Protein AF-A0A6V7D518-F1 (afdb_monomer_lite)

pLDDT: mean 75.31, std 14.52, range [31.53, 94.31]

Secondary structure (DSSP, 8-state):
--TT-TTHHHHHHHHHHHGGGGGGEEEESGGGHHHH---TTSPPPPP-SEEEEEE---HHHHHHHHHHHHHTTEEE---TT--TTEEEEEEE-SS-EEEEEEEE-------

Foldseek 3Di:
DDPPQPLVVVVVVVCVLLPPQNVQKDKDDLSCVRVVDDDPPDDHRDDDQEIEIEGADAPVVVVVSVVSSVVSVWDWDDDPPDDPQKTKTWDDDPPDIGIYIYGYPRDDPDD

Organism: NCBI:txid83224

Structure (mmCIF, N/CA/C/O backbone):
data_AF-A0A6V7D518-F1
#
_entry.id   AF-A0A6V7D518-F1
#
loop_
_atom_site.group_PDB
_atom_site.id
_atom_site.type_symbol
_atom_site.label_atom_id
_atom_site.label_alt_id
_atom_site.label_comp_id
_atom_site.label_asym_id
_atom_site.label_entity_id
_atom_site.label_seq_id
_atom_site.pdbx_PDB_ins_code
_atom_site.Cartn_x
_atom_site.Cartn_y
_atom_site.Cartn_z
_atom_site.occupancy
_atom_site.B_iso_or_equiv
_atom_site.auth_seq_id
_atom_site.auth_comp_id
_atom_site.auth_asym_id
_atom_site.auth_atom_id
_atom_site.pdbx_PDB_model_num
ATOM 1 N N . MET A 1 1 ? 5.326 -7.732 -13.873 1.00 71.31 1 MET A N 1
ATOM 2 C CA . MET A 1 1 ? 6.065 -7.073 -12.783 1.00 71.31 1 MET A CA 1
ATOM 3 C C . MET A 1 1 ? 7.518 -6.953 -13.179 1.00 71.31 1 MET A C 1
ATOM 5 O O . MET A 1 1 ? 8.157 -7.972 -13.432 1.00 71.31 1 MET A O 1
ATOM 9 N N . ARG A 1 2 ? 8.014 -5.720 -13.262 1.00 78.00 2 ARG A N 1
ATOM 10 C CA . ARG A 1 2 ? 9.430 -5.448 -13.500 1.00 78.00 2 ARG A CA 1
ATOM 11 C C . ARG A 1 2 ? 10.234 -5.723 -12.228 1.00 78.00 2 ARG A C 1
ATOM 13 O O . ARG A 1 2 ? 9.839 -5.302 -11.145 1.00 78.00 2 ARG A O 1
ATOM 20 N N . SER A 1 3 ? 11.338 -6.455 -12.346 1.00 77.69 3 SER A N 1
ATOM 21 C CA . SER A 1 3 ? 12.189 -6.801 -11.196 1.00 77.69 3 SER A CA 1
ATOM 22 C C . SER A 1 3 ? 13.028 -5.622 -10.690 1.00 77.69 3 SER A C 1
ATOM 24 O O . SER A 1 3 ? 13.540 -5.681 -9.578 1.00 77.69 3 SER A O 1
ATOM 26 N N . ASP A 1 4 ? 13.163 -4.570 -11.497 1.00 86.06 4 ASP A N 1
ATOM 27 C CA . ASP A 1 4 ? 13.932 -3.351 -11.240 1.00 86.06 4 ASP A CA 1
ATOM 28 C C . ASP A 1 4 ? 13.057 -2.145 -10.852 1.00 86.06 4 ASP A C 1
ATOM 30 O O . ASP A 1 4 ? 13.547 -1.019 -10.819 1.00 86.06 4 ASP A O 1
ATOM 34 N N . ASP A 1 5 ? 11.771 -2.359 -10.552 1.00 89.62 5 ASP A N 1
ATOM 35 C CA . ASP A 1 5 ? 10.860 -1.278 -10.168 1.00 89.62 5 ASP A CA 1
ATOM 36 C C . ASP A 1 5 ? 11.314 -0.608 -8.849 1.00 89.62 5 ASP A C 1
ATOM 38 O O . ASP A 1 5 ? 11.303 -1.255 -7.790 1.00 89.62 5 ASP A O 1
ATOM 42 N N . PRO A 1 6 ? 11.673 0.693 -8.871 1.00 91.31 6 PRO A N 1
ATOM 43 C CA . PRO A 1 6 ? 12.144 1.406 -7.685 1.00 91.31 6 PRO A CA 1
ATOM 44 C C . PRO A 1 6 ? 11.060 1.578 -6.610 1.00 91.31 6 PRO A C 1
ATOM 46 O O . PRO A 1 6 ? 11.386 1.902 -5.466 1.00 91.31 6 PRO A O 1
ATOM 49 N N . ASN A 1 7 ? 9.784 1.361 -6.945 1.00 91.94 7 ASN A N 1
ATOM 50 C CA . ASN A 1 7 ? 8.652 1.588 -6.049 1.00 91.94 7 ASN A CA 1
ATOM 51 C C . ASN A 1 7 ? 8.257 0.340 -5.241 1.00 91.94 7 ASN A C 1
ATOM 53 O O . ASN A 1 7 ? 7.606 0.466 -4.201 1.00 91.94 7 ASN A O 1
ATOM 57 N N . VAL A 1 8 ? 8.699 -0.863 -5.637 1.00 91.12 8 VAL A N 1
ATOM 58 C CA 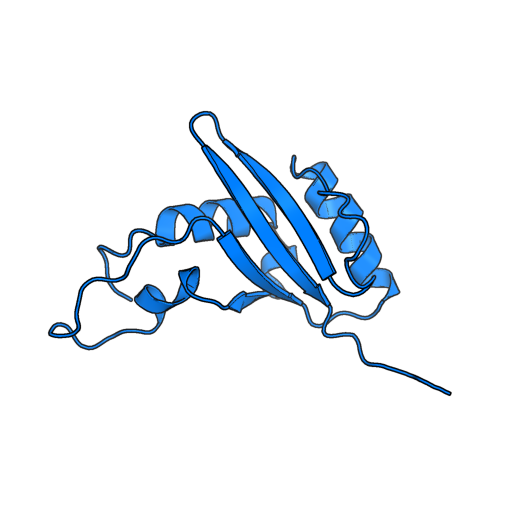. VAL A 1 8 ? 8.377 -2.122 -4.930 1.00 91.12 8 VAL A CA 1
ATOM 59 C C . VAL A 1 8 ? 8.793 -2.095 -3.452 1.00 91.12 8 VAL A C 1
ATOM 61 O O . VAL A 1 8 ? 7.964 -2.433 -2.603 1.00 91.12 8 VAL A O 1
ATOM 64 N N . PRO A 1 9 ? 10.005 -1.640 -3.073 1.00 88.69 9 PRO A N 1
ATOM 65 C CA . PRO A 1 9 ? 10.376 -1.538 -1.661 1.00 88.69 9 PRO A CA 1
ATOM 66 C C . PRO A 1 9 ? 9.491 -0.571 -0.866 1.00 88.69 9 PRO A C 1
ATOM 68 O O . PRO A 1 9 ? 9.376 -0.700 0.352 1.00 88.69 9 PRO A O 1
ATOM 71 N N . HIS A 1 10 ? 8.891 0.422 -1.526 1.00 85.25 10 HIS A N 1
ATOM 72 C CA . HIS A 1 10 ? 7.959 1.341 -0.885 1.00 85.25 10 HIS A CA 1
ATOM 73 C C . HIS A 1 10 ? 6.606 0.658 -0.659 1.00 85.25 10 HIS A C 1
ATOM 75 O O . HIS A 1 10 ? 6.142 0.601 0.481 1.00 85.25 10 HIS A O 1
ATOM 81 N N . LEU A 1 11 ? 6.039 0.043 -1.699 1.00 89.75 11 LEU A N 1
ATOM 82 C CA . LEU A 1 11 ? 4.790 -0.715 -1.606 1.00 89.75 11 LEU A CA 1
ATOM 83 C C . LEU A 1 11 ? 4.847 -1.797 -0.522 1.00 89.75 11 LEU A C 1
ATOM 85 O O . LEU A 1 11 ? 3.906 -1.929 0.253 1.00 89.75 11 LEU A O 1
ATOM 89 N N . LEU A 1 12 ? 5.967 -2.517 -0.401 1.00 89.50 12 LEU A N 1
ATOM 90 C CA . LEU A 1 12 ? 6.146 -3.543 0.631 1.00 89.50 12 LEU A CA 1
ATOM 91 C C . LEU A 1 12 ? 6.158 -2.969 2.052 1.00 89.50 12 LEU A C 1
ATOM 93 O O . LEU A 1 12 ? 5.596 -3.583 2.954 1.00 89.50 12 LEU A O 1
ATOM 97 N N . VAL A 1 13 ? 6.773 -1.802 2.275 1.00 84.75 13 VAL A N 1
ATOM 98 C CA . VAL A 1 13 ? 6.753 -1.150 3.597 1.00 84.75 13 VAL A CA 1
ATOM 99 C C . VAL A 1 13 ? 5.326 -0.782 3.990 1.00 84.75 13 VAL A C 1
ATOM 101 O O . VAL A 1 13 ? 4.915 -1.077 5.110 1.00 84.75 13 VAL A O 1
ATOM 104 N N . ILE A 1 14 ? 4.562 -0.199 3.064 1.00 83.50 14 ILE A N 1
ATOM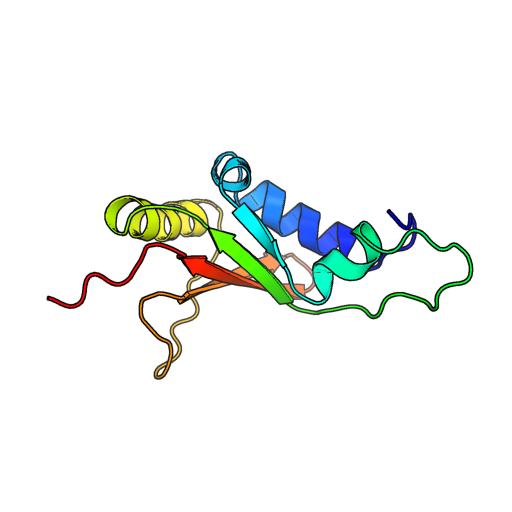 105 C CA . ILE A 1 14 ? 3.168 0.172 3.317 1.00 83.50 14 ILE A CA 1
ATOM 106 C C . ILE A 1 14 ? 2.298 -1.073 3.518 1.00 83.50 14 ILE A C 1
ATOM 108 O O . ILE A 1 14 ? 1.561 -1.138 4.495 1.00 83.50 14 ILE A O 1
ATOM 112 N N . ALA A 1 15 ? 2.416 -2.086 2.656 1.00 88.12 15 ALA A N 1
ATOM 113 C CA . ALA A 1 15 ? 1.655 -3.330 2.769 1.00 88.12 15 ALA A CA 1
ATOM 114 C C . ALA A 1 15 ? 1.917 -4.054 4.100 1.00 88.12 15 ALA A C 1
ATOM 116 O O . ALA A 1 15 ? 0.972 -4.440 4.785 1.00 88.12 15 ALA A O 1
ATOM 117 N N . ASN A 1 16 ? 3.185 -4.170 4.510 1.00 85.19 16 ASN A N 1
ATOM 118 C CA . ASN A 1 16 ? 3.547 -4.792 5.786 1.00 85.19 16 ASN A CA 1
ATOM 119 C C . ASN A 1 16 ? 2.971 -4.028 6.978 1.00 85.19 16 ASN A C 1
ATOM 121 O O . ASN A 1 16 ? 2.468 -4.637 7.916 1.00 85.19 16 ASN A O 1
ATOM 125 N N . ALA A 1 17 ? 3.030 -2.700 6.935 1.00 78.06 17 ALA A N 1
ATOM 126 C CA . ALA A 1 17 ? 2.560 -1.874 8.031 1.00 78.06 17 ALA A CA 1
ATOM 127 C C . ALA A 1 17 ? 1.015 -1.756 8.054 1.00 78.06 17 ALA A C 1
ATOM 129 O O . ALA A 1 17 ? 0.435 -1.515 9.106 1.00 78.06 17 ALA A O 1
ATOM 130 N N . LEU A 1 18 ? 0.319 -2.011 6.938 1.00 78.56 18 LEU A N 1
ATOM 131 C CA . LEU A 1 18 ? -1.140 -2.200 6.915 1.00 78.56 18 LEU A CA 1
ATOM 132 C C . LEU A 1 18 ? -1.573 -3.560 7.495 1.00 78.56 18 LEU A C 1
ATOM 134 O O . LEU A 1 18 ? -2.683 -3.676 8.022 1.00 78.56 18 LEU A O 1
ATOM 138 N N . GLY A 1 19 ? -0.719 -4.585 7.421 1.00 82.31 19 GLY A N 1
ATOM 139 C CA . GLY A 1 19 ? -1.013 -5.927 7.931 1.00 82.31 19 GLY A CA 1
ATOM 140 C C . GLY A 1 19 ? -2.256 -6.540 7.274 1.00 82.31 19 GLY A C 1
ATOM 141 O O . GLY A 1 19 ? -2.431 -6.448 6.061 1.00 82.31 19 GLY A O 1
ATOM 142 N N . GLU A 1 20 ? -3.153 -7.124 8.076 1.00 82.62 20 GLU A N 1
ATOM 143 C CA . GLU A 1 20 ? -4.421 -7.725 7.610 1.00 82.62 20 GLU A CA 1
ATOM 144 C C . GLU A 1 20 ? -5.301 -6.745 6.817 1.00 82.62 20 GLU A C 1
ATOM 146 O O . GLU A 1 20 ? -6.063 -7.153 5.945 1.00 82.62 20 GLU A O 1
ATOM 151 N N . LEU A 1 21 ? -5.175 -5.433 7.058 1.00 78.31 21 LEU A N 1
ATOM 152 C CA . LEU A 1 21 ? -5.940 -4.436 6.309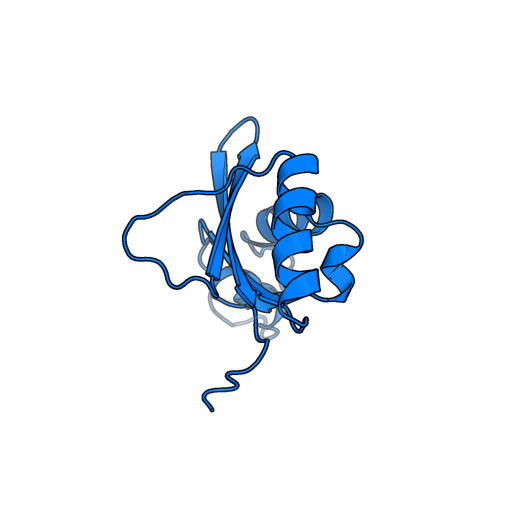 1.00 78.31 21 LEU A CA 1
ATOM 153 C C . LEU A 1 21 ? -5.584 -4.434 4.816 1.00 78.31 21 LEU A C 1
ATOM 155 O O . LEU A 1 21 ? -6.406 -4.020 3.999 1.00 78.31 21 LEU A O 1
ATOM 159 N N . CYS A 1 22 ? -4.394 -4.919 4.450 1.00 85.94 22 CYS A N 1
ATOM 160 C CA . CYS A 1 22 ? -3.961 -5.006 3.063 1.00 85.94 22 CYS A CA 1
ATOM 161 C C . CYS A 1 22 ? -4.924 -5.844 2.194 1.00 85.94 22 CYS A C 1
ATOM 163 O O . CYS A 1 22 ? -5.013 -5.593 0.997 1.00 85.94 22 CYS A O 1
ATOM 165 N N . GLU A 1 23 ? -5.702 -6.768 2.776 1.00 86.06 23 GLU A N 1
ATOM 166 C CA . GLU A 1 23 ? -6.721 -7.558 2.059 1.00 86.06 23 GLU A CA 1
ATOM 167 C C . GLU A 1 23 ? -7.902 -6.720 1.539 1.00 86.06 23 GLU A C 1
ATOM 169 O O . GLU A 1 23 ? -8.623 -7.136 0.631 1.00 86.06 23 GLU A O 1
ATOM 174 N N . HIS A 1 24 ? -8.111 -5.528 2.100 1.00 84.12 24 HIS A N 1
ATOM 175 C CA . HIS A 1 24 ? -9.185 -4.608 1.716 1.00 84.12 24 HIS A CA 1
ATOM 176 C C . HIS A 1 24 ? -8.690 -3.405 0.908 1.00 84.12 24 HIS A C 1
ATOM 178 O O . HIS A 1 24 ? -9.486 -2.525 0.566 1.00 84.12 24 HIS A O 1
ATOM 184 N N . ILE A 1 25 ? -7.387 -3.355 0.631 1.00 86.31 25 ILE A N 1
ATOM 185 C CA . ILE A 1 25 ? -6.707 -2.220 0.020 1.00 86.31 25 ILE A CA 1
ATOM 186 C C . ILE A 1 25 ? -6.382 -2.532 -1.436 1.00 86.31 25 ILE A C 1
ATOM 188 O O . ILE A 1 25 ? -5.884 -3.603 -1.772 1.00 86.31 25 ILE A O 1
ATOM 192 N N . VAL A 1 26 ? -6.614 -1.549 -2.300 1.00 91.00 26 VAL A N 1
ATOM 193 C CA . VAL A 1 26 ? -6.094 -1.542 -3.666 1.00 91.00 26 VAL A CA 1
ATOM 194 C C . VAL A 1 26 ? -5.103 -0.396 -3.783 1.00 91.00 26 VAL A C 1
ATOM 196 O O . VAL A 1 26 ? -5.483 0.763 -3.622 1.00 91.00 26 VAL A O 1
ATOM 199 N N . PHE A 1 27 ? -3.842 -0.718 -4.067 1.00 92.19 27 PHE A N 1
ATOM 200 C CA . PHE A 1 27 ? -2.817 0.279 -4.366 1.00 92.19 27 PHE A CA 1
ATOM 201 C C . PHE A 1 27 ? -3.012 0.847 -5.773 1.00 92.19 27 PHE A C 1
ATOM 203 O O . PHE A 1 27 ? -3.300 0.112 -6.720 1.00 92.19 27 PHE A O 1
ATOM 210 N N . LEU A 1 28 ? -2.844 2.156 -5.898 1.00 92.00 28 LEU A N 1
ATOM 211 C CA . LEU A 1 28 ? -3.035 2.949 -7.104 1.00 92.00 28 LEU A CA 1
ATOM 212 C C . LEU A 1 28 ? -1.842 3.903 -7.298 1.00 92.00 28 LEU A C 1
ATOM 214 O O . LEU A 1 28 ? -0.859 3.876 -6.557 1.00 92.00 28 LEU A O 1
ATOM 218 N N . GLY A 1 29 ? -1.937 4.754 -8.319 1.00 89.25 29 GLY A N 1
ATOM 219 C CA . GLY A 1 29 ? -0.979 5.831 -8.556 1.00 89.25 29 GLY A CA 1
ATOM 220 C C . GLY A 1 29 ? 0.296 5.383 -9.268 1.00 89.25 29 GLY A C 1
ATOM 221 O O . GLY A 1 29 ? 0.382 4.298 -9.847 1.00 89.25 29 GLY A O 1
ATOM 222 N N . GLY A 1 30 ? 1.306 6.254 -9.250 1.00 91.19 30 GLY A N 1
ATOM 223 C CA . GLY A 1 30 ? 2.583 5.992 -9.921 1.00 91.19 30 GLY A CA 1
ATOM 224 C C . GLY A 1 30 ? 3.367 4.831 -9.299 1.00 91.19 30 GLY A C 1
ATOM 225 O O . GLY A 1 30 ? 4.087 4.133 -10.011 1.00 91.19 30 GLY A O 1
ATOM 226 N N . ALA A 1 31 ? 3.161 4.574 -8.003 1.00 92.25 31 ALA A N 1
ATOM 227 C CA . ALA A 1 31 ? 3.860 3.532 -7.259 1.00 92.25 31 ALA A CA 1
ATOM 228 C C . ALA A 1 31 ? 3.607 2.118 -7.808 1.00 92.25 31 ALA A C 1
ATOM 230 O O . ALA A 1 31 ? 4.483 1.265 -7.708 1.00 92.25 31 ALA A O 1
ATOM 231 N N . VAL A 1 32 ? 2.436 1.856 -8.404 1.00 94.31 32 VAL A N 1
ATOM 232 C CA . VAL A 1 32 ? 2.075 0.520 -8.919 1.00 94.31 32 VAL A CA 1
ATOM 233 C C . VAL A 1 32 ? 2.403 0.314 -10.396 1.00 94.31 32 VAL A C 1
ATOM 235 O O . VAL A 1 32 ? 2.222 -0.789 -10.913 1.00 94.31 32 VAL A O 1
ATOM 238 N N . VAL A 1 33 ? 2.886 1.342 -11.102 1.00 92.88 33 VAL A N 1
ATOM 239 C CA . VAL A 1 33 ? 3.084 1.282 -12.560 1.00 92.88 33 VAL A CA 1
ATOM 240 C C . VAL A 1 33 ? 4.019 0.136 -12.957 1.00 92.88 33 VAL A C 1
ATOM 242 O O . VAL A 1 33 ? 3.689 -0.617 -13.872 1.00 92.88 33 VAL A O 1
ATOM 245 N N . GLY A 1 34 ? 5.134 -0.079 -12.253 1.00 91.19 34 GLY A N 1
ATOM 246 C CA . GLY A 1 34 ? 6.063 -1.168 -12.585 1.00 91.19 34 GLY A CA 1
ATOM 247 C C . GLY A 1 34 ? 5.569 -2.573 -12.230 1.00 91.19 34 GLY A C 1
ATOM 248 O O . GLY A 1 34 ? 6.076 -3.562 -12.775 1.00 91.19 34 GLY A O 1
ATOM 249 N N . LEU A 1 35 ? 4.510 -2.692 -11.421 1.00 91.44 35 LEU A N 1
ATOM 250 C CA . LEU A 1 35 ? 3.793 -3.956 -11.247 1.00 91.44 35 LEU A CA 1
ATOM 251 C C . LEU A 1 35 ? 2.991 -4.321 -12.504 1.00 91.44 35 LEU A C 1
ATOM 253 O O . LEU A 1 35 ? 2.971 -5.493 -12.897 1.00 91.44 35 LEU A O 1
ATOM 257 N N . LEU A 1 36 ? 2.369 -3.315 -13.131 1.00 91.19 36 LEU A N 1
ATOM 258 C CA . LEU A 1 36 ? 1.432 -3.457 -14.250 1.00 91.19 36 LEU A CA 1
ATOM 259 C C . LEU A 1 36 ? 2.124 -3.489 -15.620 1.00 91.19 36 LEU A C 1
ATOM 261 O O . LEU A 1 36 ? 1.662 -4.178 -16.531 1.00 91.19 36 LEU A O 1
ATOM 265 N N . VAL A 1 37 ? 3.242 -2.777 -15.775 1.00 90.00 37 VAL A N 1
ATOM 266 C CA . VAL A 1 37 ? 4.028 -2.789 -17.015 1.00 90.00 37 VAL A CA 1
ATOM 267 C C . VAL A 1 37 ? 4.689 -4.160 -17.194 1.00 90.00 37 VAL A C 1
ATOM 269 O O . VAL A 1 37 ? 5.418 -4.652 -16.327 1.00 90.00 37 VAL A O 1
ATOM 272 N N . SER A 1 38 ? 4.417 -4.788 -18.338 1.00 85.12 38 SER A N 1
ATOM 273 C CA . SER A 1 38 ? 4.921 -6.120 -18.704 1.00 85.12 38 SER A CA 1
ATOM 274 C C . SER A 1 38 ? 5.753 -6.135 -19.987 1.00 85.12 38 SER A C 1
ATOM 276 O O . SER A 1 38 ? 6.440 -7.122 -20.236 1.00 85.12 38 SER A O 1
ATOM 278 N N . ASP A 1 39 ? 5.734 -5.052 -20.768 1.00 89.38 39 ASP A N 1
ATOM 279 C CA . ASP A 1 39 ? 6.569 -4.916 -21.959 1.00 89.38 39 ASP A CA 1
ATOM 280 C C . ASP A 1 39 ? 8.044 -4.720 -21.555 1.00 89.38 39 ASP A C 1
ATOM 282 O O . ASP A 1 39 ? 8.371 -3.710 -20.920 1.00 89.38 39 ASP A O 1
ATOM 286 N N . PRO A 1 40 ? 8.955 -5.646 -21.911 1.00 82.19 40 PRO A N 1
ATOM 287 C CA . PRO A 1 40 ? 10.370 -5.520 -21.581 1.00 82.19 40 PRO A CA 1
ATOM 288 C C . PRO A 1 40 ? 11.036 -4.300 -22.234 1.00 82.19 40 PRO A C 1
ATOM 290 O O . PRO A 1 40 ? 12.005 -3.789 -21.672 1.00 82.19 40 PRO A O 1
ATOM 293 N N . LEU A 1 41 ? 10.513 -3.814 -23.367 1.00 88.25 41 LEU A N 1
ATOM 294 C CA . LEU A 1 41 ? 11.035 -2.658 -24.104 1.00 88.25 41 LEU A CA 1
ATOM 295 C C . LEU A 1 41 ? 10.453 -1.319 -23.636 1.00 88.25 41 LEU A C 1
ATOM 297 O O . LEU A 1 41 ? 10.909 -0.271 -24.094 1.00 88.25 41 LEU A O 1
ATOM 301 N N . ALA A 1 42 ? 9.470 -1.331 -22.731 1.00 87.69 42 ALA A N 1
ATOM 302 C CA . ALA A 1 42 ? 8.963 -0.103 -22.135 1.00 87.69 42 ALA A CA 1
ATOM 303 C C . ALA A 1 42 ? 10.061 0.622 -21.339 1.00 87.69 42 ALA A C 1
ATOM 305 O O . ALA A 1 42 ? 10.952 -0.014 -20.766 1.00 87.69 42 ALA A O 1
ATOM 306 N N . GLU A 1 43 ? 9.957 1.951 -21.293 1.00 87.38 43 GLU A N 1
ATOM 307 C CA . GLU A 1 43 ? 10.856 2.831 -20.544 1.00 87.38 43 GLU A CA 1
ATOM 308 C C . GLU A 1 43 ? 10.909 2.474 -19.046 1.00 87.38 43 GLU A C 1
ATOM 310 O O . GLU A 1 43 ? 10.021 1.804 -18.502 1.00 87.38 43 GLU A O 1
ATOM 315 N N . SER A 1 44 ? 11.974 2.915 -18.370 1.00 86.12 44 SER A N 1
ATOM 316 C CA . SER A 1 44 ? 12.127 2.725 -16.932 1.00 86.12 44 SER A CA 1
ATOM 317 C C . SER A 1 44 ? 11.011 3.419 -16.148 1.00 86.12 44 SER A C 1
ATOM 319 O O . SER A 1 44 ? 10.522 4.497 -16.488 1.00 86.12 44 SER A O 1
ATOM 321 N N . VAL A 1 45 ? 10.602 2.780 -15.055 1.00 90.25 45 VAL A N 1
ATOM 322 C CA . VAL A 1 45 ? 9.565 3.312 -14.171 1.00 90.25 45 VAL A CA 1
ATOM 323 C C . VAL A 1 45 ? 10.182 4.385 -13.281 1.00 90.25 45 VAL A C 1
ATOM 325 O O . VAL A 1 45 ? 11.189 4.155 -12.611 1.00 90.25 45 VAL A O 1
ATOM 328 N N . ARG A 1 46 ? 9.572 5.572 -13.255 1.00 90.44 46 ARG A N 1
ATOM 329 C CA . ARG A 1 46 ? 9.994 6.664 -12.372 1.00 90.44 46 ARG A CA 1
ATOM 330 C C . ARG A 1 46 ? 9.711 6.307 -10.908 1.00 90.44 46 ARG A C 1
ATOM 332 O O . ARG A 1 46 ? 8.631 5.813 -10.587 1.00 90.44 46 ARG A O 1
ATOM 339 N N . ALA A 1 47 ? 10.633 6.653 -10.013 1.00 89.25 47 ALA A N 1
ATOM 340 C CA . ALA A 1 47 ? 10.382 6.593 -8.576 1.00 89.25 47 ALA A CA 1
ATOM 341 C C . ALA A 1 47 ? 9.271 7.577 -8.149 1.00 89.25 47 ALA A C 1
ATOM 343 O O . ALA A 1 47 ? 9.185 8.699 -8.666 1.00 89.25 47 ALA A O 1
ATOM 344 N N . THR A 1 48 ? 8.442 7.168 -7.189 1.00 89.19 48 THR A N 1
ATOM 345 C CA . THR A 1 48 ? 7.467 8.018 -6.491 1.00 89.19 48 THR A CA 1
ATOM 346 C C . THR A 1 48 ? 7.753 8.049 -4.992 1.00 89.19 48 THR A C 1
ATOM 348 O O . THR A 1 48 ? 8.311 7.110 -4.418 1.00 89.19 48 THR A O 1
ATOM 351 N N . TYR A 1 49 ? 7.402 9.164 -4.354 1.00 82.44 49 TYR A N 1
ATOM 352 C CA . TYR A 1 49 ? 7.635 9.379 -2.921 1.00 82.44 49 TYR A CA 1
ATOM 353 C C . TYR A 1 49 ? 6.405 9.064 -2.064 1.00 82.44 49 TYR A C 1
ATOM 355 O O . TYR A 1 49 ? 6.504 9.011 -0.840 1.00 82.44 49 TYR A O 1
ATOM 363 N N . ASP A 1 50 ? 5.283 8.804 -2.723 1.00 84.19 50 ASP A N 1
ATOM 364 C CA . ASP A 1 50 ? 3.964 8.533 -2.188 1.00 84.19 50 ASP A CA 1
ATOM 365 C C . ASP A 1 50 ? 3.379 7.234 -2.767 1.00 84.19 50 ASP A C 1
ATOM 367 O O . ASP A 1 50 ? 3.737 6.789 -3.866 1.00 84.19 50 ASP A O 1
ATOM 371 N N . VAL A 1 51 ? 2.494 6.613 -1.985 1.00 87.12 51 VAL A N 1
ATOM 372 C CA . VAL A 1 51 ? 1.658 5.473 -2.377 1.00 87.12 51 VAL A CA 1
ATOM 373 C C . VAL A 1 51 ? 0.196 5.884 -2.250 1.00 87.12 51 VAL A C 1
ATOM 375 O O . VAL A 1 51 ? -0.249 6.254 -1.168 1.00 87.12 51 VAL A O 1
ATOM 378 N N . ASP A 1 52 ? -0.565 5.768 -3.332 1.00 88.75 52 ASP A N 1
ATOM 379 C CA . ASP A 1 52 ? -2.012 5.951 -3.285 1.00 88.75 52 ASP A CA 1
ATOM 380 C C . ASP A 1 52 ? -2.694 4.610 -3.031 1.00 88.75 52 ASP A C 1
ATOM 382 O O . ASP A 1 52 ? -2.305 3.573 -3.575 1.00 88.75 52 ASP A O 1
ATOM 386 N N . ALA A 1 53 ? -3.746 4.618 -2.228 1.00 88.38 53 ALA A N 1
ATOM 387 C CA . ALA A 1 53 ? -4.531 3.441 -1.927 1.00 88.38 53 ALA A CA 1
ATOM 388 C C . ALA A 1 53 ? -6.012 3.790 -1.811 1.00 88.38 53 ALA A C 1
ATOM 390 O O . ALA A 1 53 ? -6.402 4.847 -1.315 1.00 88.38 53 ALA A O 1
ATOM 391 N N . VAL A 1 54 ? -6.863 2.861 -2.227 1.00 87.38 54 VAL A N 1
ATOM 392 C CA . VAL A 1 54 ? -8.297 2.918 -1.953 1.00 87.38 54 VAL A CA 1
ATOM 393 C C . VAL A 1 54 ? -8.713 1.736 -1.108 1.00 87.38 54 VAL A C 1
ATOM 395 O O . VAL A 1 54 ? -8.192 0.631 -1.251 1.00 87.38 54 VAL A O 1
ATOM 398 N N . VAL A 1 55 ? -9.687 1.973 -0.240 1.00 83.75 55 VAL A N 1
ATOM 399 C CA . VAL A 1 55 ? -10.273 0.938 0.603 1.00 83.75 55 VAL A CA 1
ATOM 400 C C . VAL A 1 55 ? -11.784 0.939 0.434 1.00 83.75 55 VAL A C 1
ATOM 402 O O . VAL A 1 55 ? -12.426 1.990 0.473 1.00 83.75 55 VAL A O 1
ATOM 405 N N . ASN A 1 56 ? -12.373 -0.238 0.240 1.00 81.19 56 ASN A N 1
ATOM 406 C CA . ASN A 1 56 ? -13.823 -0.380 0.138 1.00 81.19 56 ASN A CA 1
ATOM 407 C C . ASN A 1 56 ? -14.408 -0.868 1.469 1.00 81.19 56 ASN A C 1
ATOM 409 O O . ASN A 1 56 ? -14.655 -2.058 1.654 1.00 81.19 56 ASN A O 1
ATOM 413 N N . LEU A 1 57 ? -14.595 0.063 2.406 1.00 76.56 57 LEU A N 1
ATOM 414 C CA . LEU A 1 57 ? -15.215 -0.184 3.709 1.00 76.56 57 LEU A CA 1
ATOM 415 C C . LEU A 1 57 ? -16.353 0.808 3.969 1.00 76.56 57 LEU A C 1
ATOM 417 O O . LEU A 1 57 ? -16.407 1.891 3.384 1.00 76.56 57 LEU A O 1
ATOM 421 N N . ASP A 1 58 ? -17.247 0.445 4.888 1.00 76.00 58 ASP A N 1
ATOM 422 C CA . ASP A 1 58 ? -18.194 1.389 5.474 1.00 76.00 58 ASP A CA 1
ATOM 423 C C . ASP A 1 58 ? -17.473 2.419 6.368 1.00 76.00 58 ASP A C 1
ATOM 425 O O . ASP A 1 58 ? -16.320 2.256 6.775 1.00 76.00 58 ASP A O 1
ATOM 429 N N . TRP A 1 59 ? -18.156 3.523 6.673 1.00 70.88 59 TRP A N 1
ATOM 430 C CA . TRP A 1 59 ? -17.554 4.645 7.396 1.00 70.88 59 TRP A CA 1
ATOM 431 C C . TRP A 1 59 ? -17.073 4.282 8.812 1.00 70.88 59 TRP A C 1
ATOM 433 O O . TRP A 1 59 ? -16.046 4.783 9.273 1.00 70.88 59 TRP A O 1
ATOM 443 N N . SER A 1 60 ? -17.793 3.395 9.504 1.00 73.94 60 SER A N 1
ATOM 444 C CA . SER A 1 60 ? -17.426 2.923 10.84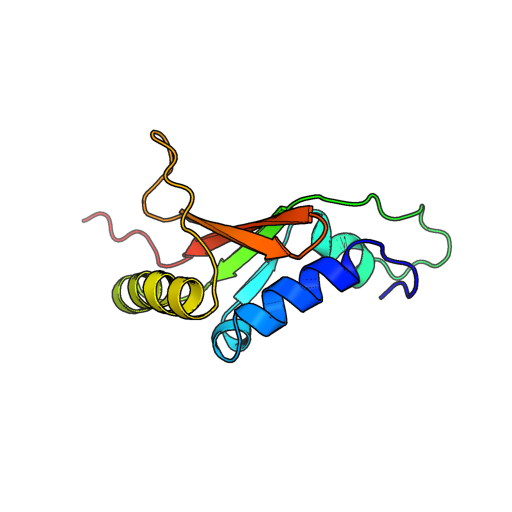4 1.00 73.94 60 SER A CA 1
ATOM 445 C C . SER A 1 60 ? -16.121 2.124 10.824 1.00 73.94 60 SER A C 1
ATOM 447 O O . SER A 1 60 ? -15.255 2.373 11.663 1.00 73.94 60 SER A O 1
ATOM 449 N N . ARG A 1 61 ? -15.927 1.224 9.848 1.00 73.69 61 ARG A N 1
ATOM 450 C CA . ARG A 1 61 ? -14.659 0.495 9.688 1.00 73.69 61 ARG A CA 1
ATOM 451 C C . ARG A 1 61 ? -13.551 1.384 9.137 1.00 73.69 61 ARG A C 1
ATOM 453 O O . ARG A 1 61 ? -12.413 1.232 9.565 1.00 73.69 61 ARG A O 1
ATOM 460 N N . PHE A 1 62 ? -13.868 2.349 8.271 1.00 72.06 62 PHE A N 1
ATOM 461 C CA . PHE A 1 62 ? -12.895 3.328 7.774 1.00 72.06 62 PHE A CA 1
ATOM 462 C C . PHE A 1 62 ? -12.260 4.143 8.911 1.00 72.06 62 PHE A C 1
ATOM 464 O O . PHE A 1 62 ? -11.051 4.333 8.930 1.00 72.06 62 PHE A O 1
ATOM 471 N 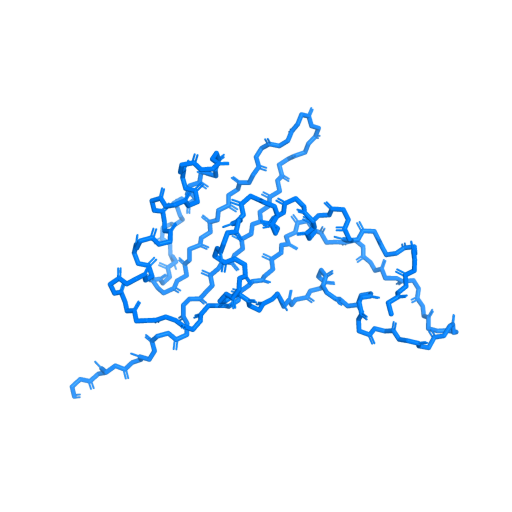N . ARG A 1 63 ? -13.032 4.552 9.927 1.00 71.25 63 ARG A N 1
ATOM 472 C CA . ARG A 1 63 ? -12.466 5.185 11.137 1.00 71.25 63 ARG A CA 1
ATOM 473 C C . ARG A 1 63 ? -11.620 4.226 11.981 1.00 71.25 63 ARG A C 1
ATOM 475 O O . ARG A 1 63 ? -10.700 4.669 12.656 1.00 71.25 63 ARG A O 1
ATOM 482 N N . GLY A 1 64 ? -11.900 2.924 11.921 1.00 74.81 64 GLY A N 1
ATOM 483 C CA . GLY A 1 64 ? -11.064 1.889 12.532 1.00 74.81 64 GLY A CA 1
ATOM 484 C C . GLY A 1 64 ? -9.709 1.714 11.841 1.00 74.81 64 GLY A C 1
ATOM 485 O O . GLY A 1 64 ? -8.745 1.338 12.507 1.00 74.81 64 GLY A O 1
ATOM 486 N N . ILE A 1 65 ? -9.613 2.031 10.540 1.00 73.94 65 ILE A N 1
ATOM 487 C CA . ILE A 1 65 ? -8.336 2.039 9.816 1.00 73.94 65 ILE A CA 1
ATOM 488 C C . ILE A 1 65 ? -7.379 2.992 10.505 1.00 73.94 65 ILE A C 1
ATOM 490 O O . ILE A 1 65 ? -6.297 2.562 10.862 1.00 73.94 65 ILE A O 1
ATOM 494 N N . GLU A 1 66 ? -7.798 4.231 10.760 1.00 71.75 66 GLU A N 1
ATOM 495 C CA . GLU A 1 66 ? -6.969 5.263 11.389 1.00 71.75 66 GLU A CA 1
ATOM 496 C C . GLU A 1 66 ? -6.272 4.766 12.662 1.00 71.75 66 GLU A C 1
ATOM 498 O O . GLU A 1 66 ? -5.046 4.756 12.723 1.00 71.75 66 GLU A O 1
ATOM 503 N N . ALA A 1 67 ? -7.036 4.226 13.615 1.00 74.62 67 ALA A N 1
ATOM 504 C CA . ALA A 1 67 ? -6.479 3.675 14.850 1.00 74.62 67 ALA A CA 1
ATOM 505 C C . ALA A 1 67 ? -5.535 2.483 14.599 1.00 74.62 67 ALA A C 1
ATOM 507 O O . ALA A 1 67 ? -4.552 2.286 15.319 1.00 74.62 67 ALA A O 1
ATOM 508 N N . ARG A 1 68 ? -5.819 1.668 13.574 1.00 73.88 68 ARG A N 1
ATOM 509 C CA . ARG A 1 68 ? -4.973 0.530 13.206 1.00 73.88 68 ARG A CA 1
ATOM 510 C C . ARG A 1 68 ? -3.652 0.998 12.603 1.00 73.88 68 ARG A C 1
ATOM 512 O O . ARG A 1 68 ? -2.620 0.525 13.063 1.00 73.88 68 ARG A O 1
ATOM 519 N N . VAL A 1 69 ? -3.652 1.903 11.627 1.00 70.75 69 VAL A N 1
ATOM 520 C CA . VAL A 1 69 ? -2.402 2.430 11.051 1.00 70.75 69 VAL A CA 1
ATOM 521 C C . VAL A 1 69 ? -1.600 3.200 12.104 1.00 70.75 69 VAL A C 1
ATOM 523 O O . VAL A 1 69 ? -0.395 2.995 12.202 1.00 70.75 69 VAL A O 1
ATOM 526 N N . GLU A 1 70 ? -2.243 3.963 12.991 1.00 73.88 70 GLU A N 1
ATOM 527 C CA . GLU A 1 70 ? -1.557 4.584 14.137 1.00 73.88 70 GLU A CA 1
ATOM 528 C C . GLU A 1 70 ? -0.861 3.548 15.034 1.00 73.88 70 GLU A C 1
ATOM 530 O O . GLU A 1 70 ? 0.312 3.709 15.376 1.00 73.88 70 GLU A O 1
ATOM 535 N N . SER A 1 71 ? -1.524 2.426 15.343 1.00 71.25 71 SER A N 1
ATOM 536 C CA . SER A 1 71 ? -0.917 1.330 16.121 1.00 71.25 71 SER A CA 1
ATOM 537 C C . SER A 1 71 ? 0.297 0.675 15.446 1.00 71.25 71 SER A C 1
ATOM 539 O O . SER A 1 71 ? 1.106 0.040 16.118 1.00 71.25 71 SER A O 1
ATOM 541 N N . GLN A 1 72 ? 0.427 0.826 14.125 1.00 67.00 72 GLN A N 1
ATOM 542 C CA . GLN A 1 72 ? 1.519 0.287 13.308 1.00 67.00 72 GLN A CA 1
ATOM 543 C C . GLN A 1 72 ? 2.630 1.325 13.063 1.00 67.00 72 GLN A C 1
ATOM 545 O O . GLN A 1 72 ? 3.542 1.088 12.274 1.00 67.00 72 GLN A O 1
ATOM 550 N N . GLY A 1 73 ? 2.577 2.470 13.756 1.00 66.88 73 GLY A N 1
ATOM 551 C CA . GLY A 1 73 ? 3.609 3.507 13.718 1.00 66.88 73 GLY A CA 1
ATOM 552 C C . GLY A 1 73 ? 3.414 4.557 12.628 1.00 66.88 73 GLY A C 1
ATOM 553 O O . GLY A 1 73 ? 4.331 5.338 12.368 1.00 66.88 73 GLY A O 1
ATOM 554 N N . PHE A 1 74 ? 2.242 4.600 11.994 1.00 70.69 74 PHE A N 1
ATOM 555 C CA . PHE A 1 74 ? 1.916 5.681 11.078 1.00 70.69 74 PHE A CA 1
ATOM 556 C C . PHE A 1 74 ? 1.420 6.906 11.844 1.00 70.69 74 PHE A C 1
ATOM 558 O O . PHE A 1 74 ? 0.640 6.789 12.785 1.00 70.69 74 PHE A O 1
ATOM 565 N N . ALA A 1 75 ? 1.810 8.096 11.397 1.00 66.31 75 ALA A N 1
ATOM 566 C CA . ALA A 1 75 ? 1.246 9.338 11.911 1.00 66.31 75 ALA A CA 1
ATOM 567 C C . ALA A 1 75 ? 0.244 9.912 10.912 1.00 66.31 75 ALA A C 1
ATOM 569 O O . ALA A 1 75 ? 0.551 10.025 9.719 1.00 66.31 75 ALA A O 1
ATOM 570 N N . ARG A 1 76 ? -0.936 10.308 11.401 1.00 67.31 76 ARG A N 1
ATOM 571 C CA . ARG A 1 76 ? -1.886 11.082 10.606 1.00 67.31 76 ARG A CA 1
ATOM 572 C C . ARG A 1 76 ? -1.294 12.451 10.297 1.00 67.31 76 ARG A C 1
ATOM 574 O O . ARG A 1 76 ? -0.963 13.218 11.201 1.00 67.31 76 ARG A O 1
ATOM 581 N N . GLU A 1 77 ? -1.247 12.796 9.017 1.00 66.31 77 GLU A N 1
ATOM 582 C CA . GLU A 1 77 ? -0.917 14.154 8.608 1.00 66.31 77 GLU A CA 1
ATOM 583 C C . GLU A 1 77 ? -2.199 14.999 8.577 1.00 66.31 77 GLU A C 1
ATOM 585 O O . GLU A 1 77 ? -3.080 14.832 7.728 1.00 66.31 77 GLU A O 1
ATOM 590 N N . MET A 1 78 ? -2.352 15.896 9.552 1.00 56.00 78 MET A N 1
ATOM 591 C CA . MET A 1 78 ? -3.522 16.767 9.640 1.00 56.00 78 MET A CA 1
ATOM 592 C C . MET A 1 78 ? -3.339 17.980 8.720 1.00 56.00 78 MET A C 1
ATOM 594 O O . MET A 1 78 ? -2.739 18.979 9.106 1.00 56.00 78 MET A O 1
ATOM 598 N N . GLN A 1 79 ? -3.861 17.897 7.493 1.00 57.81 79 GLN A N 1
ATOM 599 C CA . GLN A 1 79 ? -3.876 19.027 6.559 1.00 57.81 79 GLN A CA 1
ATOM 600 C C . GLN A 1 79 ? -5.229 19.772 6.604 1.00 57.81 79 GLN A C 1
ATOM 602 O O . GLN A 1 79 ? -6.278 19.125 6.548 1.00 57.81 79 GLN A O 1
ATOM 607 N N . PRO A 1 80 ? -5.241 21.120 6.659 1.00 48.97 80 PRO A N 1
ATOM 608 C CA . PRO A 1 80 ? -6.444 21.914 6.941 1.00 48.97 80 PRO A CA 1
ATOM 609 C C . PRO A 1 80 ? -7.549 21.864 5.866 1.00 48.97 80 PRO A C 1
ATOM 611 O O . PRO A 1 80 ? -8.684 22.210 6.170 1.00 48.97 80 PRO A O 1
ATOM 614 N N . ASN A 1 81 ? -7.260 21.400 4.643 1.00 57.91 81 ASN A N 1
ATOM 615 C CA . ASN A 1 81 ? -8.200 21.419 3.507 1.00 57.91 81 ASN A CA 1
ATOM 616 C C . ASN A 1 81 ? -8.569 20.027 2.964 1.00 57.91 81 ASN A C 1
ATOM 618 O O . ASN A 1 81 ? -9.071 19.914 1.844 1.00 57.91 81 ASN A O 1
ATOM 622 N N . ARG A 1 82 ? -8.306 18.949 3.711 1.00 60.00 82 ARG A N 1
ATOM 623 C CA . ARG A 1 82 ? -8.533 17.586 3.212 1.00 60.00 82 ARG A CA 1
ATOM 624 C C . ARG A 1 82 ? -9.949 17.099 3.544 1.00 60.00 82 ARG A C 1
ATOM 626 O O . ARG A 1 82 ? -10.441 17.280 4.657 1.00 60.00 82 ARG A O 1
ATOM 633 N N . SER A 1 83 ? -10.616 16.487 2.566 1.00 58.03 83 SER A N 1
ATOM 634 C CA . SER A 1 83 ? -11.941 15.887 2.738 1.00 58.03 83 SER A CA 1
ATOM 635 C C . SER A 1 83 ? -11.884 14.758 3.771 1.00 58.03 83 SER A C 1
ATOM 637 O O . SER A 1 83 ? -10.935 13.981 3.801 1.00 58.03 83 SER A O 1
ATOM 639 N N . ALA A 1 84 ? -12.926 14.622 4.600 1.00 61.88 84 ALA A N 1
ATOM 640 C CA . ALA A 1 84 ? -12.976 13.599 5.653 1.00 61.88 84 ALA A CA 1
ATOM 641 C C . ALA A 1 84 ? -12.812 12.155 5.121 1.00 61.88 84 ALA A C 1
ATOM 643 O O . ALA A 1 84 ? -12.495 11.247 5.878 1.00 61.88 84 ALA A O 1
ATOM 644 N N . GLN A 1 85 ? -13.015 11.951 3.818 1.00 58.03 85 GLN A N 1
ATOM 645 C CA . GLN A 1 85 ? -12.963 10.661 3.125 1.00 58.03 85 GLN A CA 1
ATOM 646 C C . GLN A 1 85 ? -11.541 10.216 2.746 1.00 58.03 85 GLN A C 1
ATOM 648 O O . GLN A 1 85 ? -11.369 9.102 2.257 1.00 58.03 85 GLN A O 1
ATOM 653 N N . ALA A 1 86 ? -10.532 11.064 2.960 1.00 62.50 86 ALA A N 1
ATOM 654 C CA . ALA A 1 86 ? -9.136 10.751 2.689 1.00 62.50 86 ALA A CA 1
ATOM 655 C C . ALA A 1 86 ? -8.316 10.804 3.982 1.00 62.50 86 ALA A C 1
ATOM 657 O O . ALA A 1 86 ? -8.345 11.797 4.714 1.00 62.50 86 ALA A O 1
ATOM 658 N N . LEU A 1 87 ? -7.559 9.743 4.237 1.00 68.31 87 LEU A N 1
ATOM 659 C CA . LEU A 1 87 ? -6.609 9.651 5.334 1.00 68.31 87 LEU A CA 1
ATOM 660 C C . LEU A 1 87 ? -5.187 9.641 4.758 1.00 68.31 87 LEU A C 1
ATOM 662 O O . LEU A 1 87 ? -4.828 8.727 4.022 1.00 68.31 87 LEU A O 1
ATOM 666 N N . CYS A 1 88 ? -4.392 10.658 5.096 1.00 67.12 88 CYS A N 1
ATOM 667 C CA . CYS A 1 88 ? -2.956 10.684 4.806 1.00 67.12 88 CYS A CA 1
ATOM 668 C C . CYS A 1 88 ? -2.195 10.145 6.005 1.00 67.12 88 CYS A C 1
ATOM 670 O O . CYS A 1 88 ? -2.350 10.661 7.121 1.00 67.12 88 CYS A O 1
ATOM 672 N N . PHE A 1 89 ? -1.342 9.162 5.761 1.00 71.50 89 PHE A N 1
ATOM 673 C CA . PHE A 1 89 ? -0.466 8.601 6.768 1.00 71.50 89 PHE A CA 1
ATOM 674 C C . PHE A 1 89 ? 0.984 8.650 6.308 1.00 71.50 89 PHE A C 1
ATOM 676 O O . PHE A 1 89 ? 1.294 8.331 5.166 1.00 71.50 89 PHE A O 1
ATOM 683 N N . SER A 1 90 ? 1.893 9.001 7.214 1.00 64.25 90 SER A N 1
ATOM 684 C CA . SER A 1 90 ? 3.333 8.875 6.975 1.00 64.25 90 SER A CA 1
ATOM 685 C C . SER A 1 90 ? 3.914 7.703 7.761 1.00 64.25 90 SER A C 1
ATOM 687 O O . SER A 1 90 ? 3.651 7.578 8.956 1.00 64.25 90 SER A O 1
ATOM 689 N N . VAL A 1 91 ? 4.742 6.886 7.106 1.00 63.34 91 VAL A N 1
ATOM 690 C CA . VAL A 1 91 ? 5.663 5.942 7.753 1.00 63.34 91 VAL A CA 1
ATOM 691 C C . VAL A 1 91 ? 7.033 6.592 7.848 1.00 63.34 91 VAL A C 1
ATOM 693 O O . VAL A 1 91 ? 7.605 7.036 6.846 1.00 63.34 91 VAL A O 1
ATOM 696 N N . TYR A 1 92 ? 7.591 6.595 9.053 1.00 59.38 92 TYR A N 1
ATOM 697 C CA . TYR A 1 92 ? 8.957 7.037 9.294 1.00 59.38 92 TYR A CA 1
ATOM 698 C C . TYR A 1 92 ? 9.889 5.824 9.309 1.00 59.38 92 TYR A C 1
ATOM 700 O O . TYR A 1 92 ? 9.883 5.030 10.245 1.00 59.38 92 TYR A O 1
ATOM 708 N N . GLY A 1 93 ? 10.685 5.667 8.249 1.00 54.19 93 GLY A N 1
ATOM 709 C CA . GLY A 1 93 ? 11.803 4.725 8.224 1.00 54.19 93 GLY A CA 1
ATOM 710 C C . GLY A 1 93 ? 13.123 5.407 8.611 1.00 54.19 93 GLY A C 1
ATOM 711 O O . GLY A 1 93 ? 13.223 6.629 8.522 1.00 54.19 93 GLY A O 1
ATOM 712 N N . PRO A 1 94 ? 14.179 4.645 8.955 1.00 45.22 94 PRO A N 1
ATOM 713 C CA . PRO A 1 94 ? 15.474 5.183 9.397 1.00 45.22 94 PRO A CA 1
ATOM 714 C C . PRO A 1 94 ? 16.224 6.032 8.354 1.00 45.22 94 PRO A C 1
ATOM 716 O O . PRO A 1 94 ? 17.290 6.559 8.657 1.00 45.22 94 PRO A O 1
ATOM 719 N N . SER A 1 95 ? 15.714 6.164 7.124 1.00 48.41 95 SER A N 1
ATOM 720 C CA . SER A 1 95 ? 16.395 6.907 6.054 1.00 48.41 95 SER A CA 1
ATOM 721 C C . SER A 1 95 ? 15.499 7.865 5.263 1.00 48.41 95 SER A C 1
ATOM 723 O O . SER A 1 95 ? 16.041 8.778 4.657 1.00 48.41 95 SER A O 1
ATOM 725 N N . HIS A 1 96 ? 14.168 7.696 5.248 1.00 57.31 96 HIS A N 1
ATOM 726 C CA . HIS A 1 96 ? 13.248 8.551 4.477 1.00 57.31 96 HIS A CA 1
ATOM 727 C C . HIS A 1 96 ? 11.841 8.576 5.100 1.00 57.31 96 HIS A C 1
ATOM 729 O O . HIS A 1 96 ? 11.347 7.537 5.546 1.00 57.31 96 HIS A O 1
ATOM 735 N N . GLN A 1 97 ? 11.190 9.746 5.072 1.00 61.31 97 GLN A N 1
ATOM 736 C CA . GLN A 1 97 ? 9.748 9.884 5.296 1.00 61.31 97 GLN A CA 1
ATOM 737 C C . GLN A 1 97 ? 9.010 9.408 4.042 1.00 61.31 97 GLN A C 1
ATOM 739 O O . GLN A 1 97 ? 9.381 9.768 2.926 1.00 61.31 97 GLN A O 1
ATOM 744 N N . ARG A 1 98 ? 7.994 8.570 4.231 1.00 71.69 98 ARG A N 1
ATOM 745 C CA . ARG A 1 98 ? 7.214 7.949 3.159 1.00 71.69 98 ARG A CA 1
ATOM 746 C C . ARG A 1 98 ? 5.735 8.158 3.439 1.00 71.69 98 ARG A C 1
ATOM 748 O O . ARG A 1 98 ? 5.303 7.847 4.546 1.00 71.69 98 ARG A O 1
ATOM 755 N N . SER A 1 99 ? 4.977 8.682 2.481 1.00 74.81 99 SER A N 1
ATOM 756 C CA . SER A 1 99 ? 3.544 8.949 2.654 1.00 74.81 99 SER A CA 1
ATOM 757 C C . SER A 1 99 ? 2.681 7.935 1.909 1.00 74.81 99 SER A C 1
ATOM 759 O O . SER A 1 99 ? 3.017 7.484 0.816 1.00 74.81 99 SER A O 1
ATOM 761 N N . CYS A 1 100 ? 1.551 7.583 2.510 1.00 76.56 100 CYS A N 1
ATOM 762 C CA . CYS A 1 100 ? 0.496 6.794 1.903 1.00 76.56 100 CYS A CA 1
ATOM 763 C C . CYS A 1 100 ? -0.836 7.526 2.068 1.00 76.56 100 CYS A C 1
ATOM 765 O O . CYS A 1 100 ? -1.242 7.842 3.192 1.00 76.56 100 CYS A O 1
ATOM 767 N N . ASP A 1 101 ? -1.507 7.775 0.950 1.00 80.38 101 ASP A N 1
ATOM 768 C CA . ASP A 1 101 ? -2.829 8.382 0.905 1.00 80.38 101 ASP A CA 1
ATOM 769 C C . ASP A 1 101 ? -3.882 7.288 0.719 1.00 80.38 101 ASP A C 1
ATOM 771 O O . ASP A 1 101 ? -3.988 6.675 -0.341 1.00 80.38 101 ASP A O 1
ATOM 775 N N . ILE A 1 102 ? -4.678 7.036 1.762 1.00 76.94 102 ILE A N 1
ATOM 776 C CA . ILE A 1 102 ? -5.757 6.044 1.747 1.00 76.94 102 ILE A CA 1
ATOM 777 C C . ILE A 1 102 ? -7.099 6.759 1.622 1.00 76.94 102 ILE A C 1
ATOM 779 O O . ILE A 1 102 ? -7.533 7.482 2.523 1.00 76.94 102 ILE A O 1
ATOM 783 N N . VAL A 1 103 ? -7.803 6.513 0.522 1.00 74.44 103 VAL A N 1
ATOM 784 C CA . VAL A 1 103 ? -9.140 7.060 0.274 1.00 74.44 103 VAL A CA 1
ATOM 785 C C . VAL A 1 103 ? -10.205 5.990 0.513 1.00 74.44 103 VAL A C 1
ATOM 787 O O . VAL A 1 103 ? -10.169 4.900 -0.060 1.00 74.44 103 VAL A O 1
ATOM 790 N N . GLY A 1 104 ? -11.185 6.303 1.360 1.00 62.91 104 GLY A N 1
ATOM 791 C CA . GLY A 1 104 ? -12.349 5.452 1.592 1.00 62.91 104 GLY A CA 1
ATOM 792 C C . GLY A 1 104 ? -13.352 5.561 0.448 1.00 62.91 104 GLY A C 1
ATOM 793 O O . GLY A 1 104 ? -13.919 6.626 0.227 1.00 62.91 104 GLY A O 1
ATOM 794 N N . LEU A 1 105 ? -13.634 4.450 -0.238 1.00 53.78 105 LEU A N 1
ATOM 795 C CA . LEU A 1 105 ? -14.660 4.358 -1.290 1.00 53.78 105 LEU A CA 1
ATOM 796 C C . LEU A 1 105 ? -16.089 4.187 -0.735 1.00 53.78 105 LEU A C 1
ATOM 798 O O . LEU A 1 105 ? -17.032 3.982 -1.500 1.00 53.78 105 LEU A O 1
ATOM 802 N N . GLY A 1 106 ? -16.262 4.307 0.586 1.00 46.47 106 GLY A N 1
ATOM 803 C CA . GLY A 1 106 ? -17.539 4.264 1.301 1.00 46.47 106 GLY A CA 1
ATOM 804 C C . GLY A 1 106 ? -18.458 5.444 0.970 1.00 46.47 106 GLY A C 1
ATOM 805 O O . GLY A 1 106 ? -18.574 6.390 1.740 1.00 46.47 106 GLY A O 1
ATOM 806 N N . LEU A 1 107 ? -19.074 5.348 -0.209 1.00 41.69 107 LEU A N 1
ATOM 807 C CA . LEU A 1 107 ? -20.307 5.939 -0.728 1.00 41.69 107 LEU A CA 1
ATOM 808 C C . LEU A 1 107 ? -20.943 7.096 0.057 1.00 41.69 107 LEU A C 1
ATOM 810 O O . LEU A 1 107 ? -21.454 6.951 1.169 1.00 41.69 107 LEU A O 1
ATOM 814 N N . GLN A 1 108 ? -21.100 8.212 -0.658 1.00 43.66 108 GLN A N 1
ATOM 815 C CA . GLN A 1 108 ? -22.173 9.167 -0.424 1.00 43.66 108 GLN A CA 1
ATOM 816 C C . GLN A 1 108 ? -23.507 8.437 -0.185 1.00 43.66 108 GLN A C 1
ATOM 818 O O . GLN A 1 108 ? -24.084 7.854 -1.099 1.00 43.66 108 GLN A O 1
ATOM 823 N N . ARG A 1 109 ? -24.064 8.562 1.017 1.00 37.09 109 ARG A N 1
ATOM 824 C CA . ARG A 1 109 ? -25.496 8.833 1.135 1.00 37.09 109 ARG A CA 1
ATOM 825 C C . ARG A 1 109 ? -25.635 10.295 1.521 1.00 37.09 109 ARG A C 1
ATOM 827 O O . ARG A 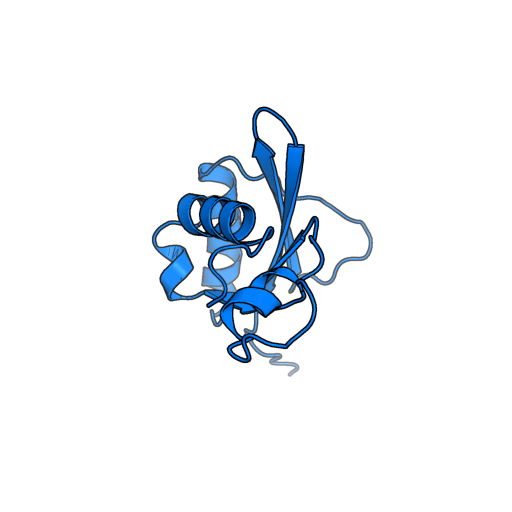1 109 ? -25.637 10.638 2.699 1.00 37.09 109 ARG A O 1
ATOM 834 N N . LYS A 1 110 ? -25.704 11.165 0.510 1.00 31.53 110 LYS A N 1
ATOM 835 C CA . LYS A 1 110 ? -26.483 12.392 0.684 1.00 31.53 110 LYS A CA 1
ATOM 836 C C . LYS A 1 110 ? -27.949 11.957 0.869 1.00 31.53 110 LYS A C 1
ATOM 838 O O . LYS A 1 110 ? -28.342 11.009 0.185 1.00 31.53 110 LYS A O 1
ATOM 843 N N . PRO A 1 111 ? -28.697 12.558 1.810 1.00 40.97 111 PRO A N 1
ATOM 844 C CA . PRO A 1 111 ? -30.138 12.346 1.901 1.00 40.97 111 PRO A CA 1
ATOM 845 C C . PRO A 1 111 ? -30.839 12.733 0.595 1.00 40.97 111 PRO A C 1
ATOM 847 O O . PRO A 1 111 ? -30.306 13.615 -0.121 1.00 40.97 111 PRO A O 1
#

Radius of gyration: 14.96 Å; chains: 1; bounding box: 46×30×40 Å

Sequence (111 aa):
MRSDDPNVPHLLVIANALGELCEHIVFLGGAVVGLLVSDPLAESVRATYDVDAVVNLDWSRFRGIEARVESQGFAREMQPNRSAQALCFSVYGPSHQRSCDIVGLGLQRKP